Protein AF-A0A7X7GWA7-F1 (afdb_monomer)

Solvent-accessible surface area (backbone atoms only — not comparable to full-atom values): 7632 Å² total; per-residue (Å²): 133,55,71,72,56,50,55,57,54,56,62,46,43,32,80,92,50,79,70,45,81,45,54,38,30,52,99,79,66,69,101,70,33,35,66,34,29,34,77,38,48,85,89,54,90,64,82,75,48,57,32,21,76,58,83,83,67,50,44,33,27,57,33,37,60,43,25,34,30,35,67,90,77,64,50,72,48,55,49,43,83,42,49,27,32,18,28,71,94,36,54,24,55,28,43,37,34,31,17,14,58,31,73,59,72,86,62,70,75,38,50,50,28,96,42,42,70,19,70,15,71,26,67,34,30,44,33,55,78,95,36,42,90,21,57,40,81,53,130

Nearest PDB structures (foldseek):
  4zv0-assembly1_A  TM=8.437E-01  e=3.708E-08  Pseudomonas aeruginosa PAO1
  4zv4-assembly1_C  TM=8.647E-01  e=7.720E-07  Pseudomonas aeruginosa PAO1

Foldseek 3Di:
DDPVVVVVVVLFFDPVDDKDKDKFPHPDDDPFTAKWKAFAWPPDPDGDQKTASDQPDAQLQSQHFQWWQAQVPRDITGTDIFIKTFDPVQIFIWMKGWTDWYQQPVDPRIAGPPHSTRHHGGIMTGTPPVSCPRIGTDD

Sequence (139 aa):
MKASDIDSHVQCIDHSRPVRVVTIPPDGDGPNGDTVYSWCYPSQERPGQYFSADPNTTPPQLGVESGRRDHATGAETYRERRAFQVSQDQPARGLESTAAPADVHWVKDADVLPSRQTPGGGSQTVVPYNQHGGITPKG

pLDDT: mean 89.54, std 10.24, range [48.28, 98.12]

Structure (mmCIF, N/CA/C/O backbone):
data_AF-A0A7X7GWA7-F1
#
_entry.id   AF-A0A7X7GWA7-F1
#
loop_
_atom_site.group_PDB
_atom_site.id
_atom_site.type_symbol
_atom_site.label_atom_id
_atom_site.label_alt_id
_atom_site.label_comp_id
_atom_site.label_asym_id
_atom_site.label_entity_id
_atom_site.label_seq_id
_atom_site.pdbx_PDB_ins_code
_atom_site.Cartn_x
_atom_site.Cartn_y
_atom_site.Cartn_z
_atom_site.occupancy
_atom_site.B_iso_or_equiv
_atom_site.auth_seq_id
_atom_site.auth_comp_id
_atom_site.auth_asym_id
_atom_site.auth_atom_id
_atom_site.pdbx_PDB_model_num
ATOM 1 N N . MET A 1 1 ? -17.499 5.374 -5.273 1.00 66.00 1 MET A N 1
ATOM 2 C CA . MET A 1 1 ? -16.657 4.394 -5.987 1.00 66.00 1 MET A CA 1
ATOM 3 C C . MET A 1 1 ? -17.491 3.818 -7.116 1.00 66.00 1 MET A C 1
ATOM 5 O O . MET A 1 1 ? -18.664 3.546 -6.873 1.00 66.00 1 MET A O 1
ATOM 9 N N . LYS A 1 2 ? -16.960 3.734 -8.339 1.00 80.94 2 LYS A N 1
ATOM 10 C CA . LYS A 1 2 ? -17.678 3.104 -9.458 1.00 80.94 2 LYS A CA 1
ATOM 11 C C . LYS A 1 2 ? -17.521 1.584 -9.366 1.00 80.94 2 LYS A C 1
ATOM 13 O O . LYS A 1 2 ? -16.564 1.114 -8.763 1.00 80.94 2 LYS A O 1
ATOM 18 N N . ALA A 1 3 ? -18.426 0.821 -9.981 1.00 78.12 3 ALA A N 1
ATOM 19 C CA . ALA A 1 3 ? -18.343 -0.644 -9.985 1.00 78.12 3 ALA A CA 1
ATOM 20 C C . ALA A 1 3 ? -17.008 -1.158 -10.563 1.00 78.12 3 ALA A C 1
ATOM 22 O O . ALA A 1 3 ? -16.385 -2.030 -9.975 1.00 78.12 3 ALA A O 1
ATOM 23 N N . SER A 1 4 ? -16.507 -0.526 -11.630 1.00 79.62 4 SER A N 1
ATOM 24 C CA . SER A 1 4 ? -15.199 -0.838 -12.226 1.00 79.62 4 SER A CA 1
ATOM 25 C C . SER A 1 4 ? -14.027 -0.678 -11.256 1.00 79.62 4 SER A C 1
ATOM 27 O O . SER A 1 4 ? -13.053 -1.421 -11.330 1.00 79.62 4 SER A O 1
ATOM 29 N N . ASP A 1 5 ? -14.111 0.298 -10.350 1.00 81.50 5 ASP A N 1
ATOM 30 C CA . ASP A 1 5 ? -13.064 0.527 -9.357 1.00 81.50 5 ASP A CA 1
ATOM 31 C C . ASP A 1 5 ? -13.100 -0.597 -8.313 1.00 81.50 5 ASP A C 1
ATOM 33 O O . ASP A 1 5 ? -12.054 -1.089 -7.901 1.00 81.50 5 ASP A O 1
ATOM 37 N N 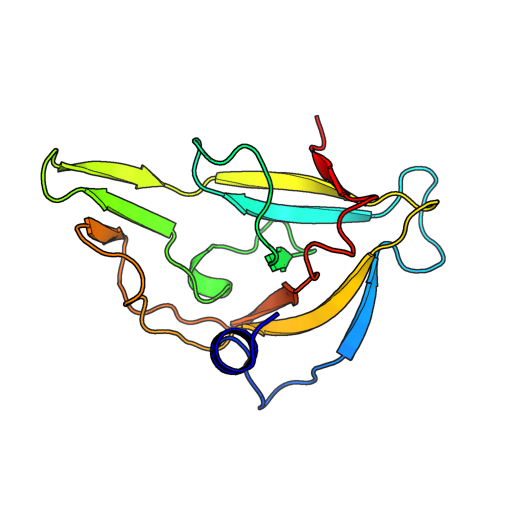. ILE A 1 6 ? -14.303 -1.045 -7.925 1.00 84.94 6 ILE A N 1
ATOM 38 C CA . ILE A 1 6 ? -14.494 -2.161 -6.988 1.00 84.94 6 ILE A CA 1
ATOM 39 C C . ILE A 1 6 ? -13.863 -3.431 -7.552 1.00 84.94 6 ILE A C 1
ATOM 41 O O . ILE A 1 6 ? -13.087 -4.067 -6.847 1.00 84.94 6 ILE A O 1
ATOM 45 N N . ASP A 1 7 ? -14.137 -3.770 -8.812 1.00 86.25 7 ASP A N 1
ATOM 46 C CA . ASP A 1 7 ? -13.571 -4.969 -9.440 1.00 86.25 7 ASP A CA 1
ATOM 47 C C . ASP A 1 7 ? -12.037 -4.921 -9.452 1.00 86.25 7 ASP A C 1
ATOM 49 O O . ASP A 1 7 ? -11.380 -5.904 -9.106 1.00 86.25 7 ASP A O 1
ATOM 53 N N . SER A 1 8 ? -11.459 -3.754 -9.756 1.00 85.94 8 SER A N 1
ATOM 54 C CA . SER A 1 8 ? -10.009 -3.553 -9.690 1.00 85.94 8 SER A CA 1
ATOM 55 C C . SER A 1 8 ? -9.462 -3.717 -8.268 1.00 85.94 8 SER A C 1
ATOM 57 O O . SER A 1 8 ? -8.406 -4.318 -8.103 1.00 85.94 8 SER A O 1
ATOM 59 N N . HIS A 1 9 ? -10.158 -3.218 -7.240 1.00 89.31 9 HIS A N 1
ATOM 60 C CA . HIS A 1 9 ? -9.757 -3.402 -5.841 1.00 89.31 9 HIS A CA 1
ATOM 61 C C . HIS A 1 9 ? -9.859 -4.869 -5.398 1.00 89.31 9 HIS A C 1
ATOM 63 O O . HIS A 1 9 ? -8.980 -5.363 -4.697 1.00 89.31 9 HIS A O 1
ATOM 69 N N . VAL A 1 10 ? -10.910 -5.581 -5.813 1.00 91.94 10 VAL A N 1
ATOM 70 C CA . VAL A 1 10 ? -11.135 -6.992 -5.465 1.00 91.94 10 VAL A CA 1
ATOM 71 C C . VAL A 1 10 ? -10.052 -7.896 -6.056 1.00 91.94 10 VAL A C 1
ATOM 73 O O . VAL A 1 10 ? -9.643 -8.852 -5.396 1.00 91.94 10 VAL A O 1
ATOM 76 N N . GLN A 1 11 ? -9.549 -7.578 -7.254 1.00 91.81 11 GLN A N 1
ATOM 77 C CA . GLN A 1 11 ? -8.427 -8.287 -7.881 1.00 91.81 11 GLN A CA 1
ATOM 78 C C . GLN A 1 11 ? -7.110 -8.148 -7.104 1.00 91.81 11 GLN A C 1
ATOM 80 O O . GLN A 1 11 ? -6.250 -9.017 -7.210 1.00 91.81 11 GLN A O 1
ATOM 85 N N . CYS A 1 12 ? -6.950 -7.097 -6.294 1.00 92.44 12 CYS A N 1
ATOM 86 C CA . CYS A 1 12 ? -5.764 -6.905 -5.459 1.00 92.44 12 CYS A CA 1
ATOM 87 C C . CYS A 1 12 ? -5.757 -7.783 -4.194 1.00 92.44 12 CYS A C 1
ATOM 89 O O . CYS A 1 12 ? -4.814 -7.687 -3.408 1.00 92.44 12 CYS A O 1
ATOM 91 N N . ILE A 1 13 ? -6.790 -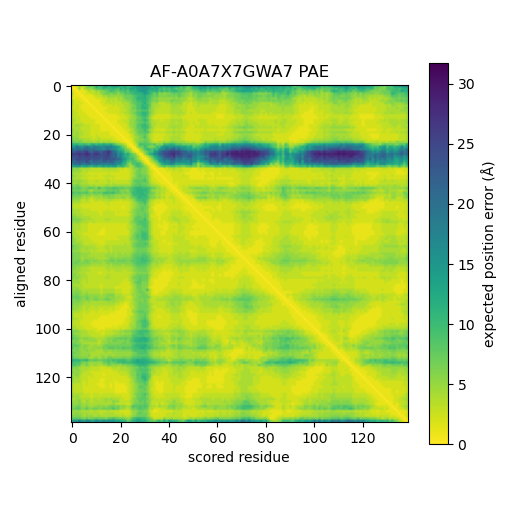8.600 -3.956 1.00 96.62 13 ILE A N 1
ATOM 92 C CA . ILE A 1 13 ? -6.961 -9.373 -2.721 1.00 96.62 13 ILE A CA 1
ATOM 93 C C . ILE A 1 13 ? -6.745 -10.867 -2.982 1.00 96.62 13 ILE A C 1
ATOM 95 O O . ILE A 1 13 ? -7.355 -11.445 -3.877 1.00 96.62 13 ILE A O 1
ATOM 99 N N . ASP A 1 14 ? -5.921 -11.514 -2.159 1.00 97.31 14 ASP A N 1
ATOM 100 C CA . ASP A 1 14 ? -5.805 -12.973 -2.109 1.00 97.31 14 ASP A CA 1
ATOM 101 C C . ASP A 1 14 ? -7.009 -13.566 -1.358 1.00 97.31 14 ASP A C 1
ATOM 103 O O . ASP A 1 14 ? -7.082 -13.524 -0.128 1.00 97.31 14 ASP A O 1
ATOM 107 N N . HIS A 1 15 ? -7.965 -14.127 -2.105 1.00 96.06 15 HIS A N 1
ATOM 108 C CA . HIS A 1 15 ? -9.208 -14.686 -1.549 1.00 96.06 15 HIS A CA 1
ATOM 109 C C . HIS A 1 15 ? -9.011 -16.046 -0.869 1.00 96.06 15 HIS A C 1
ATOM 111 O O . HIS A 1 15 ? -9.947 -16.562 -0.262 1.00 96.06 15 HIS A O 1
ATOM 117 N N . SER A 1 16 ? -7.813 -16.638 -0.949 1.00 97.50 16 SER A N 1
ATOM 118 C CA . SER A 1 16 ? -7.494 -17.859 -0.202 1.00 97.50 16 SER A CA 1
ATOM 119 C C . SER A 1 16 ? -7.250 -17.588 1.287 1.00 97.50 16 SER A C 1
ATOM 121 O O . SER A 1 16 ? -7.212 -18.522 2.091 1.00 97.50 16 SER A O 1
ATOM 123 N N . ARG A 1 17 ? -7.106 -16.312 1.672 1.00 96.69 17 ARG A N 1
ATOM 124 C CA . ARG A 1 17 ? -6.896 -15.868 3.051 1.00 96.69 17 ARG A CA 1
ATOM 125 C C . ARG A 1 17 ? -8.092 -15.066 3.575 1.00 96.69 17 ARG A C 1
ATOM 127 O O . ARG A 1 17 ? -8.863 -14.524 2.785 1.00 96.69 17 ARG A O 1
ATOM 134 N N . PRO A 1 18 ? -8.267 -14.968 4.907 1.00 96.50 18 PRO A N 1
ATOM 135 C CA . PRO A 1 18 ? -9.365 -14.205 5.486 1.00 96.50 18 PRO A CA 1
ATOM 136 C C . PRO A 1 18 ? -9.351 -12.732 5.067 1.00 96.50 18 PRO A C 1
ATOM 138 O O . PRO A 1 18 ? -8.304 -12.087 5.030 1.00 96.50 18 PRO A O 1
ATOM 141 N N . VAL A 1 19 ? -10.547 -12.200 4.829 1.00 96.38 19 VAL A N 1
ATOM 142 C CA . VAL A 1 19 ? -10.803 -10.782 4.573 1.00 96.38 19 VAL A CA 1
ATOM 143 C C . VAL A 1 19 ? -11.759 -10.290 5.653 1.00 96.38 19 VAL A C 1
ATOM 145 O O . VAL A 1 19 ? -12.777 -10.935 5.914 1.00 96.38 19 VAL A O 1
ATOM 148 N N . ARG A 1 20 ? -11.445 -9.166 6.303 1.00 95.00 20 ARG A N 1
ATOM 149 C CA . ARG A 1 20 ? -12.247 -8.641 7.418 1.00 95.00 20 ARG A CA 1
ATOM 150 C C . ARG A 1 20 ? -12.427 -7.134 7.334 1.00 95.00 20 ARG A C 1
ATOM 152 O O . ARG A 1 20 ? -11.530 -6.407 6.924 1.00 95.00 20 ARG A O 1
ATOM 159 N N . VAL A 1 21 ? -13.590 -6.656 7.762 1.00 93.75 21 VAL A N 1
ATOM 160 C CA . VAL A 1 21 ? -13.795 -5.224 7.997 1.00 93.75 21 VAL A CA 1
ATOM 161 C C . VAL A 1 21 ? -13.166 -4.872 9.340 1.00 93.75 21 VAL A C 1
ATOM 163 O O . VAL A 1 21 ? -13.434 -5.545 10.334 1.00 93.75 21 VAL A O 1
ATOM 166 N N . VAL A 1 22 ? -12.346 -3.826 9.361 1.00 90.94 22 VAL A N 1
ATOM 167 C CA . VAL A 1 22 ? -11.640 -3.340 10.553 1.00 90.94 22 VAL A CA 1
ATOM 168 C C . VAL A 1 22 ? -11.927 -1.861 10.789 1.00 90.94 22 VAL A C 1
ATOM 170 O O . VAL A 1 22 ? -12.299 -1.132 9.866 1.00 90.94 22 VAL A O 1
ATOM 173 N N . THR A 1 23 ? -11.727 -1.429 12.028 1.00 89.44 23 THR A N 1
ATOM 174 C CA . THR A 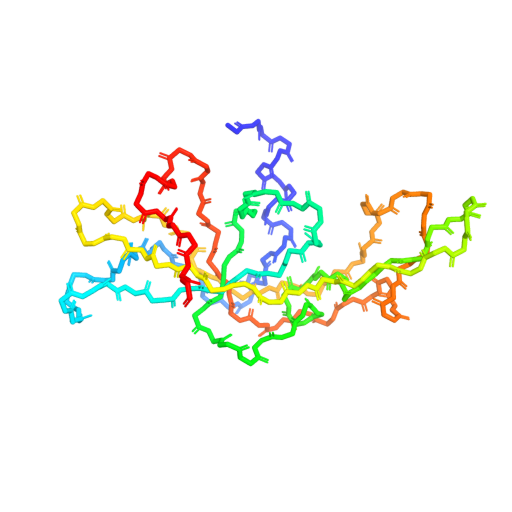1 23 ? -11.690 -0.021 12.436 1.00 89.44 23 THR A CA 1
ATOM 175 C C . THR A 1 23 ? -10.260 0.291 12.879 1.00 89.44 23 THR A C 1
ATOM 177 O O . THR A 1 23 ? -9.663 -0.521 13.582 1.00 89.44 23 THR A O 1
ATOM 180 N N . ILE A 1 24 ? -9.703 1.416 12.426 1.00 85.38 24 ILE A N 1
ATOM 181 C CA . ILE A 1 24 ? -8.345 1.878 12.741 1.00 85.38 24 ILE A CA 1
ATOM 182 C C . ILE A 1 24 ? -8.435 3.301 13.319 1.00 85.38 24 ILE A C 1
ATOM 184 O O . ILE A 1 24 ? -9.048 4.146 12.670 1.00 85.38 24 ILE A O 1
ATOM 188 N N . PRO A 1 25 ? -7.809 3.605 14.468 1.00 73.12 25 PRO A N 1
ATOM 189 C CA . PRO A 1 25 ? -7.298 2.623 15.424 1.00 73.12 25 PRO A CA 1
ATOM 190 C C . PRO A 1 25 ? -8.418 1.680 15.896 1.00 73.12 25 PRO A C 1
ATOM 192 O O . PRO A 1 25 ? -9.587 2.077 15.856 1.00 73.12 25 PRO A O 1
ATOM 195 N N . PRO A 1 26 ? -8.110 0.439 16.313 1.00 65.31 26 PRO A N 1
ATOM 196 C CA . PRO A 1 26 ? -9.073 -0.364 17.043 1.00 65.31 26 PRO A CA 1
ATOM 197 C C . PRO A 1 26 ? -9.480 0.401 18.306 1.00 65.31 26 PRO A C 1
ATOM 199 O O . PRO A 1 26 ? -8.715 1.219 18.826 1.00 65.31 26 PRO A O 1
ATOM 202 N N . ASP A 1 27 ? -10.694 0.151 18.790 1.00 58.12 27 ASP A N 1
ATOM 203 C CA . ASP A 1 27 ? -11.176 0.716 20.048 1.00 58.12 27 ASP A CA 1
ATOM 204 C C . ASP A 1 27 ? -10.246 0.253 21.192 1.00 58.12 27 ASP A C 1
ATOM 206 O O . ASP A 1 27 ? -10.429 -0.819 21.763 1.00 58.12 27 ASP A O 1
ATOM 210 N N . GLY A 1 28 ? -9.216 1.050 21.491 1.00 52.81 28 GLY A N 1
ATOM 211 C CA . GLY A 1 28 ? -8.187 0.756 22.488 1.00 52.81 28 GLY A CA 1
ATOM 212 C C . GLY A 1 28 ? -6.842 0.326 21.897 1.00 52.81 28 GLY A C 1
ATOM 213 O O . GLY A 1 28 ? -6.636 -0.848 21.626 1.00 52.81 28 GLY A O 1
ATOM 214 N N . ASP A 1 29 ? -5.921 1.288 21.759 1.00 48.41 29 ASP A N 1
ATOM 215 C CA . ASP A 1 29 ? -4.569 1.212 22.339 1.00 48.41 29 ASP A CA 1
ATOM 216 C C . ASP A 1 29 ? -3.797 2.537 22.132 1.00 48.41 29 ASP A C 1
ATOM 218 O O . ASP A 1 29 ? -3.367 2.897 21.040 1.00 48.41 29 ASP A O 1
ATOM 222 N N . GLY A 1 30 ? -3.611 3.283 23.230 1.00 48.28 30 GLY A N 1
ATOM 223 C CA . GLY A 1 30 ? -2.696 4.431 23.338 1.00 48.28 30 GLY A CA 1
ATOM 224 C C . GLY A 1 30 ? -3.280 5.820 23.003 1.00 48.28 30 GLY A C 1
ATOM 225 O O . GLY A 1 30 ? -4.101 5.948 22.106 1.00 48.28 30 GLY A O 1
ATOM 226 N N . PRO A 1 31 ? -2.840 6.905 23.676 1.00 48.38 31 PRO A N 1
ATOM 227 C CA . PRO A 1 31 ? -3.437 8.252 23.583 1.00 48.38 31 PRO A CA 1
ATOM 228 C C . PRO A 1 31 ? -3.269 8.959 22.225 1.00 48.38 31 PRO A C 1
ATOM 230 O O . PRO A 1 31 ? -3.793 10.052 22.041 1.00 48.38 31 PRO A O 1
ATOM 233 N N . ASN A 1 32 ? -2.527 8.361 21.287 1.00 52.81 32 ASN A N 1
ATOM 234 C CA . ASN A 1 32 ? -2.185 8.976 20.003 1.00 52.81 32 ASN A CA 1
ATOM 235 C C . ASN A 1 32 ? -2.810 8.256 18.792 1.00 52.81 32 ASN A C 1
ATOM 237 O O . ASN A 1 32 ? -2.669 8.766 17.685 1.00 52.81 32 ASN A O 1
ATOM 241 N N . GLY A 1 33 ? -3.503 7.121 18.983 1.00 63.56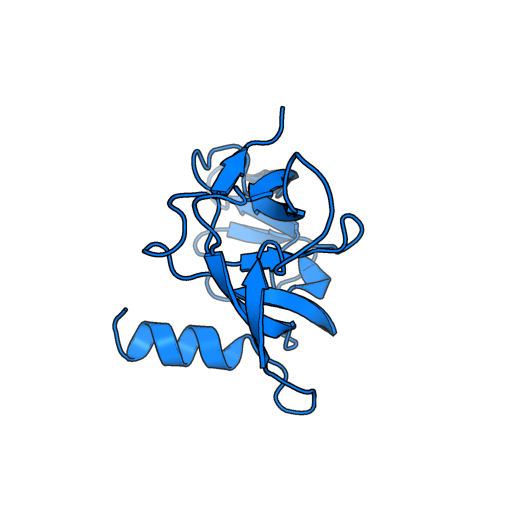 33 GLY A N 1
ATOM 242 C CA . GLY A 1 33 ? -4.064 6.275 17.915 1.00 63.56 33 GLY A CA 1
ATOM 243 C C . GLY A 1 33 ? -3.039 5.381 17.194 1.00 63.56 33 GLY A C 1
ATOM 244 O O . GLY A 1 33 ? -1.866 5.329 17.571 1.00 63.56 33 GLY A O 1
ATOM 245 N N . ASP A 1 34 ? -3.453 4.740 16.097 1.00 80.31 34 ASP A N 1
ATOM 246 C CA . ASP A 1 34 ? -2.643 3.767 15.347 1.00 80.31 34 ASP A CA 1
ATOM 247 C C . ASP A 1 34 ? -1.792 4.416 14.261 1.00 80.31 34 ASP A C 1
ATOM 249 O O . ASP A 1 34 ? -2.250 5.270 13.499 1.00 80.31 34 ASP A O 1
ATOM 253 N N . THR A 1 35 ? -0.543 3.961 14.151 1.00 89.62 35 THR A N 1
ATOM 254 C CA . THR A 1 35 ? 0.306 4.303 13.010 1.00 89.62 35 THR A CA 1
ATOM 255 C C . THR A 1 35 ? 0.105 3.292 11.893 1.00 89.62 35 THR A C 1
ATOM 257 O O . THR A 1 35 ? 0.289 2.094 12.089 1.00 89.62 35 THR A O 1
ATOM 260 N N . VAL A 1 36 ? -0.199 3.795 10.704 1.00 92.44 36 VAL A N 1
ATOM 261 C CA . VAL A 1 36 ? -0.253 3.012 9.472 1.00 92.44 36 VAL A CA 1
ATOM 262 C C . VAL A 1 36 ? 0.758 3.542 8.465 1.00 92.44 36 VAL A C 1
ATOM 264 O O . VAL A 1 36 ? 1.192 4.691 8.529 1.00 92.44 36 VAL A O 1
ATOM 267 N N . TYR A 1 37 ? 1.141 2.706 7.512 1.00 94.81 37 TYR A N 1
ATOM 268 C CA . TYR A 1 37 ? 2.164 3.010 6.521 1.00 94.81 37 TYR A CA 1
ATOM 269 C C . TYR A 1 37 ? 1.589 2.903 5.115 1.00 94.81 37 TYR A C 1
ATOM 271 O O . TYR A 1 37 ? 0.832 1.985 4.821 1.00 94.81 37 TYR A O 1
ATOM 279 N N . SER A 1 38 ? 1.970 3.818 4.231 1.00 95.81 38 SER A N 1
ATOM 280 C CA . SER A 1 38 ? 1.650 3.750 2.801 1.00 95.81 38 SER A CA 1
ATOM 281 C C . SER A 1 38 ? 2.914 3.974 1.980 1.00 95.81 38 SER A C 1
ATOM 283 O O . SER A 1 38 ? 3.786 4.755 2.363 1.00 95.81 38 SER A O 1
ATOM 285 N N . TRP A 1 39 ? 3.005 3.298 0.836 1.00 95.81 39 TRP A N 1
ATOM 286 C CA . TRP A 1 39 ? 4.091 3.465 -0.127 1.00 95.81 39 TRP A CA 1
ATOM 287 C C . TRP A 1 39 ? 3.683 4.466 -1.205 1.00 95.81 39 TRP A C 1
ATOM 289 O O . TRP A 1 39 ? 2.894 4.151 -2.100 1.00 95.81 39 TRP A O 1
ATOM 299 N N . CYS A 1 40 ? 4.225 5.676 -1.120 1.00 94.25 40 CYS A N 1
ATOM 300 C CA . CYS A 1 40 ? 3.850 6.806 -1.965 1.00 94.25 40 CYS A CA 1
ATOM 301 C C . CYS A 1 40 ? 4.993 7.195 -2.901 1.00 94.25 40 CYS A C 1
ATOM 303 O O . CYS A 1 40 ? 6.156 7.051 -2.548 1.00 94.25 40 CYS A O 1
ATOM 305 N N . TYR A 1 41 ? 4.688 7.746 -4.072 1.00 93.19 41 TYR A N 1
ATOM 306 C CA . TYR A 1 41 ? 5.711 8.462 -4.836 1.00 93.19 41 TYR A CA 1
ATOM 307 C C . TYR A 1 41 ? 6.004 9.824 -4.184 1.00 93.19 41 TYR A C 1
ATOM 309 O O . TYR A 1 41 ? 5.071 10.435 -3.658 1.00 93.19 41 TYR A O 1
ATOM 317 N N . PRO A 1 42 ? 7.243 10.348 -4.262 1.00 90.81 42 PRO A N 1
ATOM 318 C CA . PRO A 1 42 ? 7.628 11.606 -3.617 1.00 90.81 42 PRO A CA 1
ATOM 319 C C . PRO A 1 42 ? 6.700 12.789 -3.935 1.00 90.81 42 PRO A C 1
ATOM 321 O O . PRO A 1 42 ? 6.382 13.587 -3.057 1.00 90.81 42 PRO A O 1
ATOM 324 N N . SER A 1 43 ? 6.186 12.865 -5.167 1.00 86.62 43 SER A N 1
ATOM 325 C CA . SER A 1 43 ? 5.283 13.932 -5.616 1.00 86.62 43 SER A CA 1
ATOM 326 C C . SER A 1 43 ? 3.835 13.805 -5.121 1.00 86.62 43 SER A C 1
ATOM 328 O O . SER A 1 43 ? 3.014 14.663 -5.433 1.00 86.62 43 SER A O 1
ATOM 330 N N . GLN A 1 44 ? 3.465 12.726 -4.424 1.00 85.81 44 GLN A N 1
ATOM 331 C CA . GLN A 1 44 ? 2.102 12.557 -3.918 1.00 85.81 44 GLN A CA 1
ATOM 332 C C . GLN A 1 44 ? 1.919 13.361 -2.635 1.00 85.81 44 GLN A C 1
ATOM 334 O O . GLN A 1 44 ? 2.587 13.102 -1.646 1.00 85.81 44 GLN A O 1
ATOM 339 N N . GLU A 1 45 ? 0.991 14.312 -2.612 1.00 80.62 45 GLU A N 1
ATOM 340 C CA . GLU A 1 45 ? 0.719 15.109 -1.404 1.00 80.62 45 GLU A CA 1
ATOM 341 C 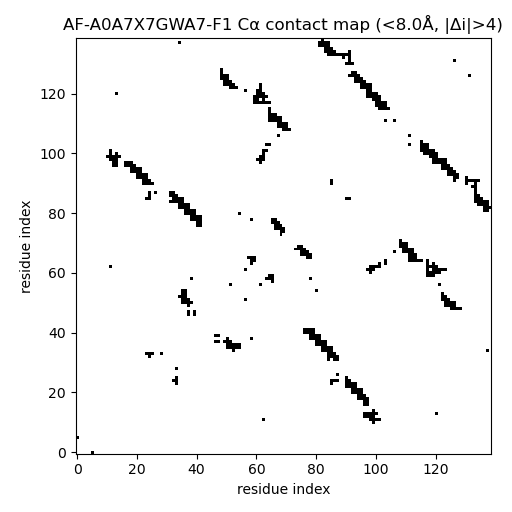C . GLU A 1 45 ? -0.150 14.365 -0.380 1.00 80.62 45 GLU A C 1
ATOM 343 O O . GLU A 1 45 ? -0.072 14.621 0.819 1.00 80.62 45 GLU A O 1
ATOM 348 N N . ARG A 1 46 ? -0.984 13.427 -0.847 1.00 83.25 46 ARG A N 1
ATOM 349 C CA . ARG A 1 46 ? -1.937 12.668 -0.027 1.00 83.25 46 ARG A CA 1
ATOM 350 C C . ARG A 1 46 ? -1.663 11.168 -0.117 1.00 83.25 46 ARG A C 1
ATOM 352 O O . ARG A 1 46 ? -1.196 10.712 -1.165 1.00 83.25 46 ARG A O 1
ATOM 359 N N . PRO A 1 47 ? -1.965 10.391 0.939 1.00 87.75 47 PRO A N 1
ATOM 360 C CA . PRO A 1 47 ? -1.887 8.941 0.853 1.00 87.75 47 PRO A CA 1
ATOM 361 C C . PRO A 1 47 ? -2.863 8.393 -0.193 1.00 87.75 47 PRO A C 1
ATOM 363 O O . PRO A 1 47 ? -3.897 8.992 -0.506 1.00 87.75 47 PRO A O 1
ATOM 366 N N . GLY A 1 48 ? -2.528 7.215 -0.717 1.00 91.88 48 GLY A N 1
ATOM 367 C CA . GLY A 1 48 ? -3.487 6.378 -1.427 1.00 91.88 48 GLY A CA 1
ATOM 368 C C . GLY A 1 48 ? -4.519 5.773 -0.471 1.00 91.88 48 GLY A C 1
ATOM 369 O O . GLY A 1 48 ? -4.596 6.123 0.702 1.00 91.88 48 GLY A O 1
ATOM 370 N N . GLN A 1 49 ? -5.318 4.836 -0.974 1.00 94.25 49 GLN A N 1
ATOM 371 C CA . GLN A 1 49 ? -6.309 4.126 -0.156 1.00 94.25 49 GLN A CA 1
ATOM 372 C C . GLN A 1 49 ? -5.741 2.904 0.571 1.00 94.25 49 GLN A C 1
ATOM 374 O O . GLN A 1 49 ? -6.429 2.352 1.418 1.00 94.25 49 GLN A O 1
ATOM 379 N N . TYR A 1 50 ? -4.534 2.457 0.232 1.00 95.31 50 TYR A N 1
ATOM 380 C CA . TYR A 1 50 ? -3.946 1.232 0.764 1.00 95.31 50 TYR A CA 1
ATOM 381 C C . TYR A 1 50 ? -2.907 1.545 1.830 1.00 95.31 50 TYR A C 1
ATOM 383 O O . TYR A 1 50 ? -1.993 2.339 1.605 1.00 95.31 50 TYR A O 1
ATOM 391 N N . PHE A 1 51 ? -3.046 0.879 2.967 1.00 95.56 51 PHE A N 1
ATOM 392 C CA . PHE A 1 51 ? -2.182 1.031 4.123 1.00 95.56 51 PHE A CA 1
ATOM 393 C C . PHE A 1 51 ? -1.709 -0.333 4.629 1.00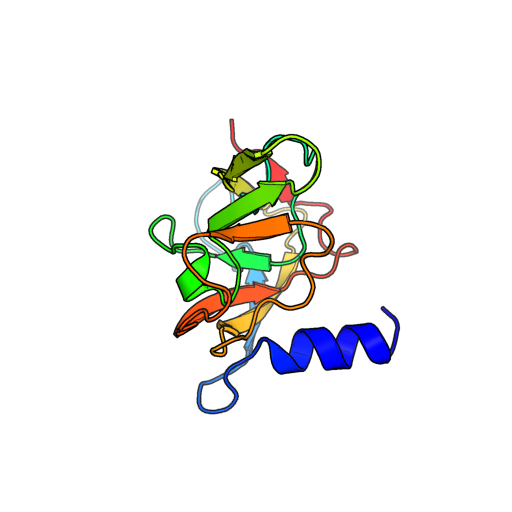 95.56 51 PHE A C 1
ATOM 395 O O . PHE A 1 51 ? -2.354 -1.348 4.388 1.00 95.56 51 PHE A O 1
ATOM 402 N N . SER A 1 52 ? -0.608 -0.353 5.369 1.00 94.88 52 SER A N 1
ATOM 403 C CA . SER A 1 52 ? -0.101 -1.511 6.105 1.00 94.88 52 SER A CA 1
ATOM 404 C C . SER A 1 52 ? 0.149 -1.122 7.560 1.00 94.88 52 SER A C 1
ATOM 406 O O . SER A 1 52 ? 0.558 0.005 7.833 1.00 94.88 52 SER A O 1
ATOM 408 N N . ALA A 1 53 ? -0.081 -2.044 8.493 1.00 91.19 53 ALA A N 1
ATOM 409 C CA . ALA A 1 53 ? 0.307 -1.867 9.894 1.00 91.19 53 ALA A CA 1
ATOM 410 C C . ALA A 1 53 ? 1.788 -2.220 10.137 1.00 91.19 53 ALA A C 1
ATOM 412 O O . ALA A 1 53 ? 2.391 -1.740 11.092 1.00 91.19 53 ALA A O 1
ATOM 413 N N . ASP A 1 54 ? 2.393 -3.040 9.268 1.00 91.06 54 ASP A N 1
ATOM 414 C CA . ASP A 1 54 ? 3.791 -3.453 9.397 1.00 91.06 54 ASP A CA 1
ATOM 415 C C . ASP A 1 54 ? 4.710 -2.495 8.617 1.00 91.06 54 ASP A C 1
ATOM 417 O O . ASP A 1 54 ? 4.653 -2.460 7.377 1.00 91.06 54 ASP A O 1
ATOM 421 N N . PRO A 1 55 ? 5.604 -1.747 9.298 1.00 92.44 55 PRO A N 1
ATOM 422 C CA . PRO A 1 55 ? 6.528 -0.839 8.630 1.00 92.44 55 PRO A CA 1
ATOM 423 C C . PRO A 1 55 ? 7.475 -1.560 7.670 1.00 92.44 55 PRO A C 1
ATOM 425 O O . PRO A 1 55 ? 7.997 -0.931 6.753 1.00 92.44 55 PRO A O 1
ATOM 428 N N . ASN A 1 56 ? 7.737 -2.850 7.864 1.00 95.12 56 ASN A N 1
ATOM 429 C CA . ASN A 1 56 ? 8.717 -3.596 7.079 1.00 95.12 56 ASN A CA 1
ATOM 430 C C . ASN A 1 56 ? 8.137 -4.177 5.786 1.00 95.12 56 ASN A C 1
ATOM 432 O O . ASN A 1 56 ? 8.887 -4.741 4.989 1.00 95.12 56 ASN A O 1
ATOM 436 N N . THR A 1 57 ? 6.831 -4.014 5.550 1.00 95.00 57 THR A N 1
ATOM 437 C CA . THR A 1 57 ? 6.223 -4.378 4.266 1.00 95.00 57 THR A CA 1
ATOM 438 C C . THR A 1 57 ? 6.865 -3.609 3.124 1.00 95.00 57 THR A C 1
ATOM 440 O O . THR A 1 57 ? 7.042 -2.397 3.194 1.00 95.00 57 THR A O 1
ATOM 443 N N . THR A 1 58 ? 7.192 -4.315 2.050 1.00 96.50 58 THR A N 1
ATOM 444 C CA . THR A 1 58 ? 7.749 -3.748 0.818 1.00 96.50 58 THR A CA 1
ATOM 445 C C . THR A 1 58 ? 6.652 -3.553 -0.231 1.00 96.50 58 THR A C 1
ATOM 447 O O . THR A 1 58 ? 5.652 -4.273 -0.194 1.00 96.50 58 THR A O 1
ATOM 450 N N . PRO A 1 59 ? 6.823 -2.646 -1.212 1.00 96.56 59 PRO A N 1
ATOM 451 C CA . PRO A 1 59 ? 5.841 -2.479 -2.284 1.00 96.56 59 PRO A CA 1
ATOM 452 C C . PRO A 1 59 ? 5.472 -3.799 -2.996 1.00 96.56 59 PRO A C 1
ATOM 454 O O . PRO A 1 59 ? 4.277 -4.086 -3.093 1.00 96.56 59 PRO A O 1
ATOM 457 N N . PRO A 1 60 ? 6.424 -4.683 -3.378 1.00 96.50 60 PRO A N 1
ATOM 458 C CA . PRO A 1 60 ? 6.082 -5.932 -4.063 1.00 96.50 60 PRO A CA 1
ATOM 459 C C . PRO A 1 60 ? 5.271 -6.912 -3.204 1.00 96.50 60 PRO A C 1
ATOM 461 O O . PRO A 1 60 ? 4.469 -7.672 -3.744 1.00 96.50 60 PRO A O 1
ATOM 464 N N . GLN A 1 61 ? 5.438 -6.891 -1.875 1.00 97.06 61 GLN A N 1
ATOM 465 C CA . GLN A 1 61 ? 4.595 -7.681 -0.968 1.00 97.06 61 GLN A CA 1
ATOM 466 C C . GLN A 1 61 ? 3.152 -7.168 -0.931 1.00 97.06 61 GLN A C 1
ATOM 468 O O . GLN A 1 61 ? 2.245 -7.927 -0.614 1.00 97.06 61 GLN A O 1
ATOM 473 N N . LEU A 1 62 ? 2.925 -5.900 -1.268 1.00 96.50 62 LEU A N 1
ATOM 474 C CA . LEU A 1 62 ? 1.601 -5.281 -1.333 1.00 96.50 62 LEU A CA 1
ATOM 475 C C . LEU A 1 62 ? 1.002 -5.311 -2.749 1.00 96.50 62 LEU A C 1
ATOM 477 O O . LEU A 1 62 ? 0.034 -4.608 -3.020 1.00 96.50 62 LEU A O 1
ATOM 481 N N . GLY A 1 63 ? 1.575 -6.099 -3.666 1.00 94.75 63 GLY A N 1
ATOM 482 C CA . GLY A 1 63 ? 1.054 -6.225 -5.029 1.00 94.75 63 GLY A CA 1
ATOM 483 C C . GLY A 1 63 ? 1.306 -4.994 -5.908 1.00 94.75 63 GLY A C 1
ATOM 484 O O . GLY A 1 63 ? 0.620 -4.807 -6.910 1.00 94.75 63 GLY A O 1
ATOM 485 N N . VAL A 1 64 ? 2.249 -4.122 -5.529 1.00 94.69 64 VAL A N 1
ATOM 486 C CA . VAL A 1 64 ? 2.573 -2.888 -6.262 1.00 94.69 64 VAL A CA 1
ATOM 487 C C . VAL A 1 64 ? 4.069 -2.762 -6.531 1.00 94.69 64 VAL A C 1
ATOM 489 O O . VAL A 1 64 ? 4.911 -3.376 -5.877 1.00 94.69 64 VAL A O 1
ATOM 492 N N . GLU A 1 65 ? 4.428 -1.960 -7.522 1.00 95.19 65 GLU A N 1
ATOM 493 C CA . GLU A 1 65 ? 5.818 -1.741 -7.897 1.00 95.19 65 GLU A CA 1
ATOM 494 C C . GLU A 1 65 ? 6.612 -0.923 -6.878 1.00 95.19 65 GLU A C 1
ATOM 496 O O . GLU A 1 65 ? 6.089 0.007 -6.263 1.00 95.19 65 GLU A O 1
ATOM 501 N N . SER A 1 66 ? 7.913 -1.208 -6.752 1.00 96.12 66 SER A N 1
ATOM 502 C CA . SER A 1 66 ? 8.816 -0.410 -5.910 1.00 96.12 66 SER A CA 1
ATOM 503 C C . SER A 1 66 ? 9.148 0.939 -6.529 1.00 96.12 66 SER A C 1
ATOM 505 O O . SER A 1 66 ? 9.399 1.911 -5.819 1.00 96.12 66 SER A O 1
ATOM 507 N N . GLY A 1 67 ? 9.176 1.005 -7.853 1.00 96.06 67 GLY A N 1
ATOM 508 C CA . GLY A 1 67 ? 9.525 2.206 -8.581 1.00 96.06 67 GLY A CA 1
ATOM 509 C C . GLY A 1 67 ? 9.193 2.082 -10.054 1.00 96.06 67 GLY A C 1
ATOM 510 O O . GLY A 1 67 ? 8.699 1.058 -10.525 1.00 96.06 67 GLY A O 1
ATOM 511 N N . ARG A 1 68 ? 9.464 3.159 -10.777 1.00 95.62 68 ARG A N 1
ATOM 512 C CA . ARG A 1 68 ? 9.268 3.238 -12.219 1.00 95.62 68 ARG A CA 1
ATOM 513 C C . ARG A 1 68 ? 10.395 4.028 -12.869 1.00 95.62 68 ARG A C 1
ATOM 515 O O . ARG A 1 68 ? 10.926 4.943 -12.237 1.00 95.62 68 ARG A O 1
ATOM 522 N N . ARG A 1 69 ? 10.728 3.698 -14.114 1.00 96.00 69 ARG A N 1
ATOM 523 C CA . ARG A 1 69 ? 11.661 4.452 -14.957 1.00 96.00 69 ARG A CA 1
ATOM 524 C C . ARG A 1 69 ? 10.910 5.060 -16.129 1.00 96.00 69 ARG A C 1
ATOM 526 O O . ARG A 1 69 ? 10.414 4.327 -16.974 1.00 96.00 69 ARG A O 1
ATOM 533 N N . ASP A 1 70 ? 10.820 6.379 -16.160 1.00 94.81 70 ASP A N 1
ATOM 534 C CA . ASP A 1 70 ? 10.124 7.122 -17.210 1.00 94.81 70 ASP A CA 1
ATOM 535 C C . ASP A 1 70 ? 10.775 6.891 -18.586 1.00 94.81 70 ASP A C 1
ATOM 537 O O . ASP A 1 70 ? 11.998 6.962 -18.717 1.00 94.81 70 ASP A O 1
ATOM 541 N N . HIS A 1 71 ? 9.975 6.600 -19.617 1.00 94.81 71 HIS A N 1
ATOM 542 C CA . HIS A 1 71 ? 10.494 6.283 -20.956 1.00 94.81 71 HIS A CA 1
ATOM 543 C C . HIS A 1 71 ? 11.060 7.497 -21.695 1.00 94.81 71 HIS A C 1
ATOM 545 O O . HIS A 1 71 ? 11.970 7.343 -22.508 1.00 94.81 71 HIS A O 1
ATOM 551 N N . ALA A 1 72 ? 10.537 8.695 -21.432 1.00 95.44 72 ALA A N 1
ATOM 552 C CA . ALA A 1 72 ? 10.937 9.908 -22.141 1.00 95.44 72 ALA A CA 1
ATOM 553 C C . ALA A 1 72 ? 12.246 10.495 -21.594 1.00 95.44 72 ALA A C 1
ATOM 555 O O . ALA A 1 72 ? 13.070 11.011 -22.346 1.00 95.44 72 ALA A O 1
ATOM 556 N N . THR A 1 73 ? 12.428 10.426 -20.279 1.00 95.94 73 THR A N 1
ATOM 557 C CA . THR A 1 73 ? 13.540 11.053 -19.556 1.00 95.94 73 THR A CA 1
ATOM 558 C C . THR A 1 73 ? 14.566 10.045 -19.048 1.00 95.94 73 THR A C 1
ATOM 560 O O . THR A 1 73 ? 15.678 10.433 -18.695 1.00 95.94 73 THR A O 1
ATOM 563 N N . GLY A 1 74 ? 14.207 8.760 -18.971 1.00 94.94 74 GLY A N 1
ATOM 564 C CA . GLY A 1 74 ? 15.008 7.728 -18.313 1.00 94.94 74 GLY A CA 1
ATOM 565 C C . GLY A 1 74 ? 15.067 7.874 -16.788 1.00 94.94 74 GLY A C 1
ATOM 566 O O . GLY A 1 74 ? 15.791 7.120 -16.139 1.00 94.94 74 GLY A O 1
ATOM 567 N N . ALA A 1 75 ? 14.339 8.833 -16.205 1.00 95.56 75 ALA A N 1
ATOM 568 C CA . ALA A 1 75 ? 14.404 9.130 -14.783 1.00 95.56 75 ALA A CA 1
ATOM 569 C C . ALA A 1 75 ? 13.729 8.033 -13.955 1.00 95.56 75 ALA A C 1
ATOM 571 O O . ALA A 1 75 ? 12.591 7.635 -14.215 1.00 95.56 75 ALA A O 1
ATOM 572 N N . GLU A 1 76 ? 14.420 7.571 -12.917 1.00 96.12 76 GLU A N 1
ATOM 573 C CA . GLU A 1 76 ? 13.870 6.615 -11.964 1.00 96.12 76 GLU A CA 1
ATOM 574 C C . GLU A 1 76 ? 13.205 7.332 -10.797 1.00 96.12 76 GLU A C 1
ATOM 576 O O . GLU A 1 76 ? 13.754 8.263 -10.212 1.00 96.12 76 GLU A O 1
ATOM 581 N N . THR A 1 77 ? 12.013 6.876 -10.430 1.00 95.69 77 THR A N 1
ATOM 582 C CA . THR A 1 77 ? 11.318 7.320 -9.225 1.00 95.69 77 THR A CA 1
ATOM 583 C C . THR A 1 77 ? 10.904 6.101 -8.425 1.00 95.69 77 THR A C 1
ATOM 585 O O . THR A 1 77 ? 10.204 5.224 -8.933 1.00 95.69 77 THR A O 1
ATOM 588 N N . TYR A 1 78 ? 11.303 6.068 -7.160 1.00 96.56 78 TYR A N 1
ATOM 589 C CA . TYR A 1 78 ? 10.953 5.003 -6.231 1.00 96.56 78 TYR A CA 1
ATOM 590 C C . TYR A 1 78 ? 9.863 5.469 -5.277 1.00 96.56 78 TYR A C 1
ATOM 592 O O . TYR A 1 78 ? 9.763 6.655 -4.962 1.00 96.56 78 TYR A O 1
ATOM 600 N N . ARG A 1 79 ? 9.029 4.530 -4.835 1.00 95.38 79 ARG A N 1
ATOM 601 C CA . ARG A 1 79 ? 8.096 4.775 -3.744 1.00 95.38 79 ARG A CA 1
ATOM 602 C C . ARG A 1 79 ? 8.868 4.876 -2.437 1.00 95.38 79 ARG A C 1
ATOM 604 O O . ARG A 1 79 ? 9.803 4.120 -2.189 1.00 95.38 79 ARG A O 1
ATOM 611 N N . GLU A 1 80 ? 8.418 5.767 -1.577 1.00 95.50 80 GLU A N 1
ATOM 612 C CA . GLU A 1 80 ? 8.896 5.924 -0.215 1.00 95.50 80 GLU A CA 1
ATOM 613 C C . GLU A 1 80 ? 7.797 5.532 0.769 1.00 95.50 80 GLU A C 1
ATOM 615 O O . GLU A 1 80 ? 6.605 5.783 0.555 1.00 95.50 80 GLU A O 1
ATOM 620 N N . ARG A 1 81 ? 8.202 4.891 1.863 1.00 95.62 81 ARG A N 1
ATOM 621 C CA . ARG A 1 81 ? 7.295 4.556 2.952 1.00 95.62 81 ARG A CA 1
ATOM 622 C C . ARG A 1 81 ? 7.013 5.818 3.752 1.00 95.62 81 ARG A C 1
ATOM 624 O O . ARG A 1 81 ? 7.930 6.405 4.321 1.00 95.62 81 ARG A O 1
ATOM 631 N N . ARG A 1 82 ? 5.743 6.182 3.868 1.00 95.12 82 ARG A N 1
ATOM 632 C CA . ARG A 1 82 ? 5.281 7.281 4.717 1.00 95.12 82 ARG A CA 1
ATOM 633 C C . ARG A 1 82 ? 4.421 6.742 5.844 1.00 95.12 82 ARG A C 1
ATOM 635 O O . ARG A 1 82 ? 3.596 5.858 5.620 1.00 95.12 82 ARG A O 1
ATOM 642 N N . ALA A 1 83 ? 4.643 7.265 7.042 1.00 93.56 83 ALA A N 1
ATOM 643 C CA . ALA A 1 83 ? 3.846 6.953 8.216 1.00 93.56 83 ALA A CA 1
ATOM 644 C C . ALA A 1 83 ? 2.683 7.943 8.334 1.00 93.56 83 ALA A C 1
ATOM 646 O O . ALA A 1 83 ? 2.842 9.140 8.094 1.00 93.56 83 ALA A O 1
ATOM 647 N N . PHE A 1 84 ? 1.525 7.434 8.727 1.00 91.81 84 PHE A N 1
ATOM 648 C CA . PHE A 1 84 ? 0.320 8.204 8.979 1.00 91.81 84 PHE A CA 1
ATOM 649 C C . PHE A 1 84 ? -0.221 7.837 10.350 1.00 91.81 84 PHE A C 1
ATOM 651 O O . PHE A 1 84 ? -0.199 6.673 10.743 1.00 91.81 84 PHE A O 1
ATOM 658 N N . GLN A 1 85 ? -0.693 8.840 11.072 1.00 90.62 85 GLN A N 1
ATOM 659 C CA . GLN A 1 85 ? -1.393 8.678 12.328 1.00 90.62 85 GLN A CA 1
ATOM 660 C C . GLN A 1 85 ? -2.893 8.638 12.047 1.00 90.62 85 GLN A C 1
ATOM 662 O O . GLN A 1 85 ? -3.399 9.476 11.300 1.00 90.62 85 GLN A O 1
ATOM 667 N N . VAL A 1 86 ? -3.601 7.680 12.643 1.00 88.62 86 VAL A N 1
ATOM 668 C CA . VAL A 1 86 ? -5.064 7.628 12.596 1.00 88.62 86 VAL A CA 1
ATOM 669 C C . VAL A 1 86 ? -5.631 8.094 13.933 1.00 88.62 86 VAL A C 1
ATOM 671 O O . VAL A 1 86 ? -5.272 7.564 14.983 1.00 88.62 86 VAL A O 1
ATOM 674 N N . SER A 1 87 ? -6.477 9.122 13.893 1.00 86.44 87 SER A N 1
ATOM 675 C CA . SER A 1 87 ? -7.101 9.746 15.062 1.00 86.44 87 SER A CA 1
ATOM 676 C C . SER A 1 87 ? -8.092 8.806 15.752 1.00 86.44 87 SER A C 1
ATOM 678 O O . SER A 1 87 ? -8.892 8.148 15.090 1.00 86.44 87 SER A O 1
ATOM 680 N N . GLN A 1 88 ? -8.090 8.805 17.088 1.00 83.44 88 GLN A N 1
ATOM 681 C CA . GLN A 1 88 ? -9.104 8.106 17.887 1.00 83.44 88 GLN A CA 1
ATOM 682 C C . GLN A 1 88 ? -10.491 8.752 17.794 1.00 83.44 88 GLN A C 1
ATOM 684 O O . GLN A 1 88 ? -11.492 8.049 17.864 1.00 83.44 88 GLN A O 1
ATOM 689 N N . ASP A 1 89 ? -10.561 10.071 17.598 1.00 85.12 89 ASP A N 1
ATOM 690 C CA . ASP A 1 89 ? -11.832 10.802 17.493 1.00 85.12 89 ASP A CA 1
ATOM 691 C C . ASP A 1 89 ? -12.494 10.623 16.120 1.00 85.12 89 ASP A C 1
ATOM 693 O O . ASP A 1 89 ? -13.690 10.860 15.947 1.00 85.12 89 ASP A O 1
ATOM 697 N N . GLN A 1 90 ? -11.704 10.229 15.119 1.00 87.81 90 GLN A N 1
ATOM 698 C CA . GLN A 1 90 ? -12.150 9.993 13.749 1.00 87.81 90 GLN A CA 1
ATOM 699 C C . GLN A 1 90 ? -11.560 8.680 13.228 1.00 87.81 90 GLN A C 1
ATOM 701 O O . GLN A 1 90 ? -10.713 8.702 12.326 1.00 87.81 90 GLN A O 1
ATOM 706 N N . PRO A 1 91 ? -11.990 7.535 13.786 1.00 88.31 91 PRO A N 1
ATOM 707 C CA . PRO A 1 91 ? -11.479 6.254 13.350 1.00 88.31 91 PRO A CA 1
ATOM 708 C C . PRO A 1 91 ? -11.885 5.989 11.896 1.00 88.31 91 PRO A C 1
ATOM 710 O O . PRO A 1 91 ? -12.980 6.332 11.441 1.00 88.31 91 PRO A O 1
ATOM 713 N N . ALA A 1 92 ? -10.991 5.351 11.156 1.00 90.19 92 ALA A N 1
ATOM 714 C CA . ALA A 1 92 ? -11.195 4.947 9.781 1.00 90.19 92 ALA A CA 1
ATOM 715 C C . ALA A 1 92 ? -11.700 3.503 9.720 1.00 90.19 92 ALA A C 1
ATOM 717 O O . ALA A 1 92 ? -11.099 2.596 10.293 1.00 90.19 92 ALA A O 1
ATOM 718 N N . ARG A 1 93 ? -12.777 3.258 8.967 1.00 92.00 93 ARG A N 1
ATOM 719 C CA . ARG A 1 93 ? -13.193 1.893 8.622 1.00 92.00 93 ARG A CA 1
ATOM 720 C C . ARG A 1 93 ? -12.540 1.453 7.319 1.00 92.00 93 ARG A C 1
ATOM 722 O O . ARG A 1 93 ? -12.588 2.173 6.320 1.00 92.00 93 ARG A O 1
ATOM 729 N N . GLY A 1 94 ? -11.973 0.255 7.322 1.00 93.00 94 GLY A N 1
ATOM 730 C CA . GLY A 1 94 ? -11.295 -0.325 6.169 1.00 93.00 94 GLY A CA 1
ATOM 731 C C . GLY A 1 94 ? -11.573 -1.813 6.004 1.00 93.00 94 GLY A C 1
ATOM 732 O O . GLY A 1 94 ? -12.230 -2.443 6.833 1.00 93.00 94 GLY A O 1
ATOM 733 N N . LEU A 1 95 ? -11.066 -2.367 4.909 1.00 94.94 95 LEU A N 1
ATOM 734 C CA . LEU A 1 95 ? -11.075 -3.797 4.628 1.00 94.94 95 LEU A CA 1
ATOM 735 C C . LEU A 1 95 ? -9.639 -4.312 4.732 1.00 94.94 95 LEU A C 1
ATOM 737 O O . LEU A 1 95 ? -8.805 -3.988 3.886 1.00 94.94 95 LEU A O 1
ATOM 741 N N . GLU A 1 96 ? -9.354 -5.073 5.782 1.00 95.81 96 GLU A N 1
ATOM 742 C CA . GLU A 1 96 ? -8.073 -5.749 5.955 1.00 95.81 96 GLU A CA 1
ATOM 743 C C . GLU A 1 96 ? -8.071 -7.067 5.177 1.00 95.81 96 GLU A C 1
ATOM 745 O O . GLU A 1 96 ? -9.049 -7.824 5.182 1.00 95.81 96 GLU A O 1
ATOM 750 N N . SER A 1 97 ? -6.968 -7.325 4.484 1.00 97.56 97 SER A N 1
ATOM 751 C CA . SER A 1 97 ? -6.797 -8.469 3.603 1.00 97.56 97 SER A CA 1
ATOM 752 C C . SER A 1 97 ? -5.318 -8.779 3.354 1.00 97.56 97 SER A C 1
ATOM 754 O O . SER A 1 97 ? -4.430 -8.048 3.789 1.00 97.56 97 SER A O 1
ATOM 756 N N . THR A 1 98 ? -5.040 -9.863 2.629 1.00 98.12 98 THR A N 1
ATOM 757 C CA . THR A 1 98 ? -3.708 -10.123 2.064 1.00 98.12 98 THR A CA 1
ATOM 758 C C . THR A 1 98 ? -3.667 -9.687 0.601 1.00 98.12 98 THR A C 1
ATOM 760 O O . THR A 1 98 ? -4.615 -9.947 -0.139 1.00 98.12 98 THR A O 1
ATOM 763 N N . ALA A 1 99 ? -2.581 -9.042 0.175 1.00 97.94 99 ALA A N 1
ATOM 764 C CA . ALA A 1 99 ? -2.382 -8.665 -1.221 1.00 97.94 99 ALA A CA 1
ATOM 765 C C . ALA A 1 99 ? -2.211 -9.893 -2.126 1.00 97.94 99 ALA A C 1
ATOM 767 O O . ALA A 1 99 ? -1.415 -10.784 -1.824 1.00 97.94 99 ALA A O 1
ATOM 768 N N . ALA A 1 100 ? -2.928 -9.927 -3.248 1.00 97.19 100 ALA A N 1
ATOM 769 C CA . ALA A 1 100 ? -2.714 -10.927 -4.288 1.00 97.19 100 ALA A CA 1
ATOM 770 C C . ALA A 1 100 ? -1.390 -10.677 -5.036 1.00 97.19 100 ALA A C 1
ATOM 772 O O . ALA A 1 100 ? -0.941 -9.529 -5.128 1.00 97.19 100 ALA A O 1
ATOM 773 N N . PRO A 1 101 ? -0.774 -11.721 -5.618 1.00 96.31 101 PRO A N 1
ATOM 774 C CA . PRO A 1 101 ? 0.208 -11.532 -6.678 1.00 96.31 101 PRO A CA 1
ATOM 775 C C . PRO A 1 101 ? -0.403 -10.722 -7.828 1.00 96.31 101 PRO A C 1
ATOM 777 O O . PRO A 1 101 ? -1.559 -10.947 -8.193 1.00 96.31 101 PRO A O 1
ATOM 780 N N . ALA A 1 102 ? 0.361 -9.802 -8.416 1.00 92.94 102 ALA A N 1
ATOM 781 C CA . ALA A 1 102 ? -0.150 -8.914 -9.458 1.00 92.94 102 ALA A CA 1
ATOM 782 C C . ALA A 1 102 ? 0.860 -8.659 -10.580 1.00 92.94 102 ALA A C 1
ATOM 784 O O . ALA A 1 102 ? 2.067 -8.564 -10.344 1.00 92.94 102 ALA A O 1
ATOM 785 N N . ASP A 1 103 ? 0.330 -8.468 -11.791 1.00 93.12 103 ASP A N 1
ATOM 786 C CA . ASP A 1 103 ? 1.053 -7.905 -12.930 1.00 93.12 103 ASP A CA 1
ATOM 787 C C . ASP A 1 103 ? 0.753 -6.404 -13.041 1.00 93.12 103 ASP A C 1
ATOM 789 O O . ASP A 1 103 ? -0.376 -5.999 -13.336 1.00 93.12 103 ASP A O 1
ATOM 793 N N . VAL A 1 104 ? 1.762 -5.573 -12.794 1.00 89.69 104 VAL A N 1
ATOM 794 C CA . VAL A 1 104 ? 1.684 -4.110 -12.755 1.00 89.69 104 VAL A CA 1
ATOM 795 C C . VAL A 1 104 ? 1.612 -3.554 -14.182 1.00 89.69 104 VAL A C 1
ATOM 797 O O . VAL A 1 104 ? 2.594 -3.087 -14.760 1.00 89.69 104 VAL A O 1
ATOM 800 N N . HIS A 1 105 ? 0.416 -3.590 -14.764 1.00 87.56 105 HIS A N 1
ATOM 801 C CA . HIS A 1 105 ? 0.127 -3.061 -16.102 1.00 87.56 105 HIS A CA 1
ATOM 802 C C . HIS A 1 105 ? -0.500 -1.656 -16.074 1.00 87.56 105 HIS A C 1
ATOM 804 O O . HIS A 1 105 ? -0.695 -1.037 -17.120 1.00 87.56 105 HIS A O 1
ATOM 810 N N . TRP A 1 106 ? -0.815 -1.130 -14.885 1.00 85.81 106 TRP A N 1
ATOM 811 C CA . TRP A 1 106 ? -1.378 0.216 -14.714 1.00 85.81 106 TRP A CA 1
ATOM 812 C C . TRP A 1 106 ? -0.341 1.338 -14.844 1.00 85.81 106 TRP A C 1
ATOM 814 O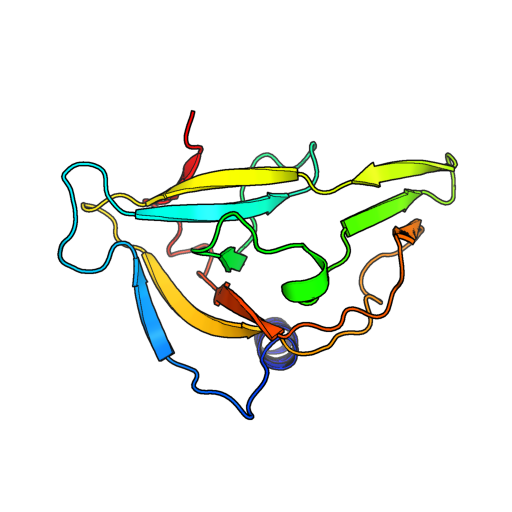 O . TRP A 1 106 ? -0.716 2.499 -15.012 1.00 85.81 106 TRP A O 1
ATOM 824 N N . VAL A 1 107 ? 0.954 1.018 -14.779 1.00 86.31 107 VAL A N 1
ATOM 825 C CA . VAL A 1 107 ? 2.035 1.974 -15.040 1.00 86.31 107 VAL A CA 1
ATOM 826 C C . VAL A 1 107 ? 2.195 2.126 -16.554 1.00 86.31 107 VAL A C 1
ATOM 828 O O . VAL A 1 107 ? 2.636 1.207 -17.241 1.00 86.31 107 VAL A O 1
ATOM 831 N N . LYS A 1 108 ? 1.807 3.295 -17.070 1.00 88.38 108 LYS A N 1
ATOM 832 C CA . LYS A 1 108 ? 1.962 3.682 -18.480 1.00 88.38 108 LYS A CA 1
ATOM 833 C C . LYS A 1 108 ? 3.227 4.519 -18.657 1.00 88.38 108 LYS A C 1
ATOM 835 O O . LYS A 1 108 ? 3.626 5.208 -17.721 1.00 88.38 108 LYS A O 1
ATOM 840 N N . ASP A 1 109 ? 3.826 4.443 -19.844 1.00 89.69 109 ASP A N 1
ATOM 841 C CA . ASP A 1 109 ? 4.969 5.269 -20.276 1.00 89.69 109 ASP A CA 1
ATOM 842 C C . ASP A 1 109 ? 6.211 5.185 -19.366 1.00 89.69 109 ASP A C 1
ATOM 844 O O . ASP A 1 109 ? 7.040 6.096 -19.303 1.00 89.69 109 ASP A O 1
ATOM 848 N N . ALA A 1 110 ? 6.340 4.072 -18.643 1.00 92.81 110 ALA A N 1
ATOM 849 C CA . ALA A 1 110 ? 7.481 3.788 -17.795 1.00 92.81 110 ALA A CA 1
ATOM 850 C C . ALA A 1 110 ? 7.733 2.280 -17.670 1.00 92.81 110 ALA A C 1
ATOM 852 O O . ALA A 1 110 ? 6.812 1.457 -17.746 1.00 92.81 110 ALA A O 1
ATOM 853 N N . ASP A 1 111 ? 8.990 1.920 -17.427 1.00 94.00 111 ASP A N 1
ATOM 854 C CA . ASP A 1 111 ? 9.356 0.576 -16.998 1.00 94.00 111 ASP A CA 1
ATOM 855 C C . ASP A 1 111 ? 9.061 0.417 -15.512 1.00 94.00 111 ASP A C 1
ATOM 857 O O . ASP A 1 111 ? 9.276 1.334 -14.718 1.00 94.00 111 ASP A O 1
ATOM 861 N N . VAL A 1 112 ? 8.589 -0.763 -15.124 1.00 93.88 112 VAL A N 1
ATOM 862 C CA . VAL A 1 112 ? 8.296 -1.083 -13.728 1.00 93.88 112 VAL A CA 1
ATOM 863 C C . VAL A 1 112 ? 9.533 -1.689 -13.079 1.00 93.88 112 VAL A C 1
ATOM 865 O O . VAL A 1 112 ? 10.104 -2.642 -13.607 1.00 93.88 112 VAL A O 1
ATOM 868 N N . LEU A 1 113 ? 9.932 -1.153 -11.925 1.00 91.19 113 LEU A N 1
ATOM 869 C CA . LEU A 1 113 ? 11.141 -1.560 -11.216 1.00 91.19 113 LEU A CA 1
ATOM 870 C C . LEU A 1 113 ? 10.811 -2.298 -9.904 1.00 91.19 113 LEU A C 1
ATOM 872 O O . LEU A 1 113 ? 9.963 -1.833 -9.134 1.00 91.19 113 LEU A O 1
ATOM 876 N N . PRO A 1 114 ? 11.512 -3.409 -9.593 1.00 86.06 114 PRO A N 1
ATOM 877 C CA . PRO A 1 114 ? 12.468 -4.120 -10.457 1.00 86.06 114 PRO A CA 1
ATOM 878 C C . PRO A 1 114 ? 11.789 -5.007 -11.519 1.00 86.06 114 PRO A C 1
ATOM 880 O O . PRO A 1 114 ? 12.451 -5.476 -12.438 1.00 86.06 114 PRO A O 1
ATOM 883 N N . SER A 1 115 ? 10.490 -5.279 -11.370 1.00 89.69 115 SER A N 1
ATOM 884 C CA . SER A 1 115 ? 9.711 -6.158 -12.242 1.00 89.69 115 SER A CA 1
ATOM 885 C C . SER A 1 115 ? 8.242 -5.748 -12.229 1.00 89.69 115 SER A C 1
ATOM 887 O O . SER A 1 115 ? 7.753 -5.230 -11.225 1.00 89.69 115 SER A O 1
ATOM 889 N N . ARG A 1 116 ? 7.528 -6.040 -13.322 1.00 90.38 116 ARG A N 1
ATOM 890 C CA . ARG A 1 116 ? 6.063 -5.921 -13.394 1.00 90.38 116 ARG A CA 1
ATOM 891 C C . ARG A 1 116 ? 5.341 -6.962 -12.548 1.00 90.38 116 ARG A C 1
ATOM 893 O O . ARG A 1 116 ? 4.236 -6.712 -12.095 1.00 90.38 116 ARG A O 1
ATOM 900 N N . GLN A 1 117 ? 5.960 -8.115 -12.325 1.00 94.81 117 GLN A N 1
ATOM 901 C CA . GLN A 1 117 ? 5.378 -9.178 -11.517 1.00 94.81 117 GLN A CA 1
ATOM 902 C C . GLN A 1 117 ? 5.706 -8.934 -10.049 1.00 94.81 117 GLN A C 1
ATOM 904 O O . GLN A 1 117 ? 6.877 -8.899 -9.662 1.00 94.81 117 GLN A O 1
ATOM 909 N N . THR A 1 118 ? 4.669 -8.788 -9.236 1.00 95.31 118 THR A N 1
ATOM 910 C CA . THR A 1 118 ? 4.777 -8.613 -7.790 1.00 95.31 118 THR A CA 1
ATOM 911 C C . THR A 1 118 ? 4.224 -9.855 -7.089 1.00 95.31 118 THR A C 1
ATOM 913 O O . THR A 1 118 ? 3.183 -10.377 -7.492 1.00 95.31 118 THR A O 1
ATOM 916 N N . PRO A 1 119 ? 4.917 -10.380 -6.065 1.00 96.06 119 PRO A N 1
ATOM 917 C CA . PRO A 1 119 ? 4.519 -11.620 -5.406 1.00 96.06 119 PRO A CA 1
ATOM 918 C C . PRO A 1 119 ? 3.287 -11.466 -4.506 1.00 96.06 119 PRO A C 1
ATOM 920 O O . PRO A 1 119 ? 2.656 -12.471 -4.193 1.00 96.06 119 PRO A O 1
ATOM 923 N N . GLY A 1 120 ? 2.955 -10.248 -4.063 1.00 96.38 120 GLY A N 1
ATOM 924 C CA . GLY A 1 120 ? 1.916 -10.046 -3.057 1.00 96.38 120 GLY A CA 1
ATOM 925 C C . GLY A 1 120 ? 2.267 -10.714 -1.719 1.00 96.38 120 GLY A C 1
ATOM 926 O O . GLY A 1 120 ? 3.438 -10.882 -1.364 1.00 96.38 120 GLY A O 1
ATOM 927 N N . GLY A 1 121 ? 1.241 -11.101 -0.963 1.00 97.19 121 GLY A N 1
ATOM 928 C CA . GLY A 1 121 ? 1.355 -11.863 0.283 1.00 97.19 121 GLY A CA 1
ATOM 929 C C . GLY A 1 121 ? 1.494 -11.031 1.563 1.00 97.19 121 GLY A C 1
ATOM 930 O O . GLY A 1 121 ? 1.404 -11.594 2.657 1.00 97.19 121 GLY A O 1
ATOM 931 N N . GLY A 1 122 ? 1.685 -9.716 1.448 1.00 96.81 122 GLY A N 1
ATOM 932 C CA . GLY A 1 122 ? 1.691 -8.767 2.559 1.00 96.81 122 GLY A CA 1
ATOM 933 C C . GLY A 1 122 ? 0.282 -8.435 3.053 1.00 96.81 122 GLY A C 1
ATOM 934 O O . GLY A 1 122 ? -0.680 -8.453 2.283 1.00 96.81 122 GLY A O 1
ATOM 935 N N . SER A 1 123 ? 0.165 -8.129 4.347 1.00 96.38 123 SER A N 1
ATOM 936 C CA . SER A 1 123 ? -1.082 -7.626 4.931 1.00 96.38 123 SER A CA 1
ATOM 937 C C . SER A 1 123 ? -1.321 -6.182 4.500 1.00 96.38 123 SER A C 1
ATOM 939 O O . SER A 1 123 ? -0.395 -5.369 4.506 1.00 96.38 123 SER A O 1
ATOM 941 N N . GLN A 1 124 ? -2.559 -5.866 4.136 1.00 96.75 124 GLN A N 1
ATOM 942 C CA . GLN A 1 124 ? -2.970 -4.534 3.716 1.00 96.75 124 GLN A CA 1
ATOM 943 C C . GLN A 1 124 ? -4.382 -4.213 4.198 1.00 96.75 124 GLN A C 1
ATOM 945 O O . GLN A 1 124 ? -5.249 -5.084 4.259 1.00 96.75 124 GLN A O 1
ATOM 950 N N . THR A 1 125 ? -4.635 -2.933 4.440 1.00 95.94 125 THR A N 1
ATOM 951 C CA . THR A 1 125 ? -5.967 -2.391 4.691 1.00 95.94 125 THR A CA 1
ATOM 952 C C . THR A 1 125 ? -6.298 -1.360 3.629 1.00 95.94 125 THR A C 1
ATOM 954 O O . THR A 1 125 ? -5.609 -0.345 3.510 1.00 95.94 125 THR A O 1
ATOM 957 N N . VAL A 1 126 ? -7.376 -1.588 2.877 1.00 95.31 126 VAL A N 1
ATOM 958 C CA . VAL A 1 126 ? -7.936 -0.558 1.998 1.00 95.31 126 VAL A CA 1
ATOM 959 C C . VAL A 1 126 ? -8.936 0.290 2.779 1.00 95.31 126 VAL A C 1
ATOM 961 O O . VAL A 1 126 ? -9.928 -0.209 3.312 1.00 95.31 126 VAL A O 1
ATOM 964 N N . VAL A 1 127 ? -8.672 1.591 2.851 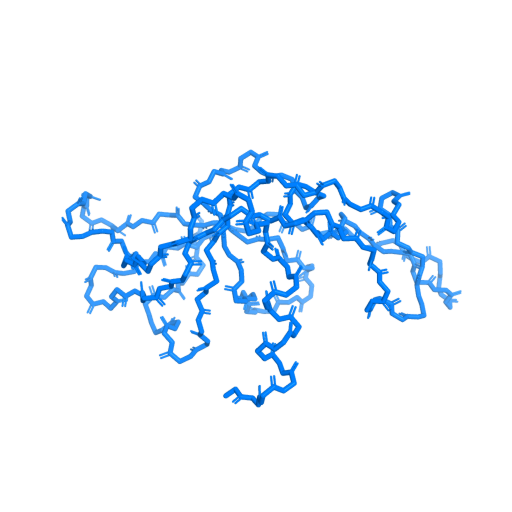1.00 93.75 127 VAL A N 1
ATOM 965 C CA . VAL A 1 127 ? -9.525 2.595 3.483 1.00 93.75 127 VAL A CA 1
ATOM 966 C C . VAL A 1 127 ? -10.083 3.512 2.389 1.00 93.75 127 VAL A C 1
ATOM 968 O O . VAL A 1 127 ? -9.320 4.229 1.729 1.00 93.75 127 VAL A O 1
ATOM 971 N N . PRO A 1 128 ? -11.408 3.520 2.162 1.00 91.81 128 PRO A N 1
ATOM 972 C CA . PRO A 1 128 ? -12.060 4.449 1.244 1.00 91.81 128 PRO A CA 1
ATOM 973 C C . PRO A 1 128 ? -11.733 5.918 1.554 1.00 91.81 128 PRO A C 1
ATOM 975 O O . PRO A 1 128 ? -11.704 6.310 2.716 1.00 91.81 128 PRO A O 1
ATOM 978 N N . TYR A 1 129 ? -11.549 6.762 0.532 1.00 90.62 129 TYR A N 1
ATOM 979 C CA . TYR A 1 129 ? -11.193 8.181 0.728 1.00 90.62 129 TYR A CA 1
ATOM 980 C C . TYR A 1 129 ? -12.164 8.962 1.629 1.00 90.62 129 TYR A C 1
ATOM 982 O O . TYR A 1 129 ? -11.753 9.864 2.353 1.00 90.62 129 TYR A O 1
ATOM 990 N N . ASN A 1 130 ? -13.452 8.608 1.637 1.00 89.44 130 ASN A N 1
ATOM 991 C CA . ASN A 1 130 ? -14.453 9.213 2.523 1.00 89.44 130 ASN A CA 1
ATOM 992 C C . ASN A 1 130 ? -14.317 8.787 4.000 1.00 89.44 130 ASN A C 1
ATOM 994 O O . ASN A 1 130 ? -15.145 9.175 4.818 1.00 89.44 130 ASN A O 1
ATOM 998 N N . GLN A 1 131 ? -13.322 7.970 4.341 1.00 89.94 131 GLN A N 1
ATOM 999 C CA . GLN A 1 131 ? -12.964 7.568 5.704 1.00 89.94 131 GLN A CA 1
ATOM 1000 C C . GLN A 1 131 ? -11.585 8.114 6.123 1.00 89.94 131 GLN A C 1
ATOM 1002 O O . GLN A 1 131 ? -11.088 7.762 7.183 1.00 89.94 131 GLN A O 1
ATOM 1007 N N . HIS A 1 132 ? -10.951 8.984 5.321 1.00 91.00 132 HIS A N 1
ATOM 1008 C CA . HIS A 1 132 ? -9.612 9.530 5.614 1.00 91.00 132 HIS A CA 1
ATOM 1009 C C . HIS A 1 132 ? -9.615 10.719 6.588 1.00 91.00 132 HIS A C 1
ATOM 1011 O O . HIS A 1 132 ? -8.550 11.258 6.865 1.00 91.00 132 HIS A O 1
ATOM 1017 N N . GLY A 1 133 ? -10.773 11.148 7.107 1.00 86.56 133 GLY A N 1
ATOM 1018 C CA . GLY A 1 133 ? -10.899 12.366 7.928 1.00 86.56 133 GLY A CA 1
ATOM 1019 C C . GLY A 1 133 ? -9.952 12.423 9.136 1.00 86.56 133 GLY A C 1
ATOM 1020 O O . GLY A 1 133 ? -9.441 13.493 9.456 1.00 86.56 133 GLY A O 1
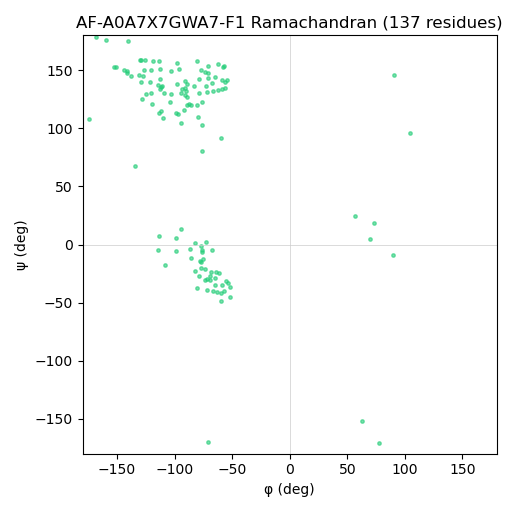ATOM 1021 N N . GLY A 1 134 ? -9.652 11.268 9.738 1.00 86.44 134 GLY A N 1
ATOM 1022 C CA . GLY A 1 134 ? -8.712 11.136 10.851 1.00 86.44 134 GLY A CA 1
ATOM 1023 C C . GLY A 1 134 ? -7.300 10.678 10.481 1.00 86.44 134 GLY A C 1
ATOM 1024 O O . GLY A 1 134 ? -6.522 10.430 11.393 1.00 86.44 134 GLY A O 1
ATOM 1025 N N . ILE A 1 135 ? -6.957 10.526 9.196 1.00 90.94 135 ILE A N 1
ATOM 1026 C CA . ILE A 1 135 ? -5.647 10.018 8.754 1.00 90.94 135 ILE A CA 1
ATOM 1027 C C . ILE A 1 135 ? -4.745 11.193 8.373 1.00 90.94 135 ILE A C 1
ATOM 1029 O O . ILE A 1 135 ? -4.982 11.869 7.370 1.00 90.94 135 ILE A O 1
ATOM 1033 N N . THR A 1 136 ? -3.679 11.423 9.136 1.00 90.69 136 THR A N 1
ATOM 1034 C CA . THR A 1 136 ? -2.750 12.545 8.924 1.00 90.69 136 THR A CA 1
ATOM 1035 C C . THR A 1 136 ? -1.301 12.071 8.823 1.00 90.69 136 THR A C 1
ATOM 1037 O O . THR A 1 136 ? -0.957 11.042 9.400 1.00 90.69 136 THR A O 1
ATOM 1040 N N . PRO A 1 137 ? -0.419 12.763 8.076 1.00 90.50 137 PRO A N 1
ATOM 1041 C CA . PRO A 1 137 ? 1.003 12.425 8.057 1.00 90.50 137 PRO A CA 1
ATOM 1042 C C . PRO A 1 137 ? 1.601 12.452 9.469 1.00 90.50 137 PRO A C 1
ATOM 1044 O O . PRO A 1 137 ? 1.362 13.391 10.228 1.00 90.50 137 PRO A O 1
ATOM 1047 N N . LYS A 1 138 ? 2.397 11.436 9.808 1.00 84.88 138 LYS A N 1
ATOM 1048 C CA . LYS A 1 138 ? 3.175 11.401 11.048 1.00 84.88 138 LYS A CA 1
ATOM 1049 C C . LYS A 1 138 ? 4.533 12.059 10.786 1.00 84.88 138 LYS A C 1
ATOM 1051 O O . LYS A 1 138 ? 5.241 11.621 9.879 1.00 84.88 138 LYS A O 1
ATOM 1056 N N . GLY A 1 139 ? 4.822 13.135 11.523 1.00 76.00 139 GLY A N 1
ATOM 1057 C CA . GLY A 1 139 ? 6.078 13.896 11.439 1.00 76.00 139 GLY A CA 1
ATOM 1058 C C . GLY A 1 139 ? 7.300 13.134 11.931 1.00 76.00 139 GLY A C 1
ATOM 1059 O O . GLY A 1 139 ? 7.122 12.114 12.640 1.00 76.00 139 GLY A O 1
#

Secondary structure (DSSP, 8-state):
--HHHHHHHHHTB-TTS--EEEEES-S-S-TT--EEEEEE-TT-SS--SEEBS-TT--GGGGTS-SEEEETTT--EEE-EEEEEEEPSSSPEEEEEEEBPPEE-----SEEEES-SEE----EEEE--GGGGGGEEE--

Radius of gyration: 15.3 Å; Cα contacts (8 Å, |Δi|>4): 307; chains: 1; bounding box: 33×33×46 Å

Mean predicted aligned error: 4.68 Å